Protein AF-A0A356W626-F1 (afdb_monomer)

Sequence (77 aa):
MSDLLKSYRFREEREADWRKLDLILTRAENSGVKALTDDEMTALPRLYRQAVSSLSVARSISLDQNVTAYLESLCTR

Mean predicted aligned error: 3.88 Å

Foldseek 3Di:
DVLQVVLVVLCVVQVVLLVLLVVLVVCCVVPNNVSDDPVSVVCNVVSLVSLVVSLVVCVVSVRDPVSNVSSVVSNVD

pLDDT: mean 91.33, std 7.8, range [55.06, 97.56]

Organism: NCBI:txid1280948

Secondary structure (DSSP, 8-state):
-HHHHHHHHHHHHHHHHHHHHHHHHHHHHHH-GGGS-HHHHHHHHHHHHHHHHHHHHHHHTT--HHHHHHHHHHHH-

Radius of gyration: 13.47 Å; Cα contacts (8 Å, |Δi|>4): 46; chains: 1; bounding box: 31×20×38 Å

Nearest PDB structures (foldseek):
  8xyv-assembly1_A  TM=3.112E-01  e=2.146E+00  synthetic construct
  6x8n-assembly2_B  TM=3.170E-01  e=3.347E+00  synthetic construct

Structure (mmCIF, N/CA/C/O backbone):
data_AF-A0A356W626-F1
#
_entry.id   AF-A0A356W626-F1
#
loop_
_atom_site.group_PDB
_atom_site.id
_atom_site.type_symbol
_atom_site.label_atom_id
_atom_site.label_alt_id
_atom_site.label_comp_id
_atom_site.label_asym_id
_atom_site.label_entity_id
_atom_site.label_seq_id
_atom_site.pdbx_PDB_ins_code
_atom_site.Cartn_x
_atom_site.Cartn_y
_atom_site.Cartn_z
_atom_site.occupancy
_atom_site.B_iso_or_equiv
_atom_site.auth_seq_id
_atom_site.auth_comp_id
_atom_site.auth_asym_id
_atom_site.auth_atom_id
_atom_site.pdbx_PDB_model_num
ATOM 1 N N . MET A 1 1 ? 18.867 1.325 -20.052 1.00 55.06 1 MET A N 1
ATOM 2 C CA . MET A 1 1 ? 18.687 2.668 -19.439 1.00 55.06 1 MET A CA 1
ATOM 3 C C . MET A 1 1 ? 17.235 3.149 -19.411 1.00 55.06 1 MET A C 1
ATOM 5 O O . MET A 1 1 ? 16.880 3.790 -18.435 1.00 55.06 1 MET A O 1
ATOM 9 N N . SER A 1 2 ? 16.387 2.855 -20.411 1.00 65.81 2 SER A N 1
ATOM 10 C CA . SER A 1 2 ? 14.984 3.329 -20.437 1.00 65.81 2 SER A CA 1
ATOM 11 C C . SER A 1 2 ? 14.134 2.825 -19.258 1.00 65.81 2 SER A C 1
ATOM 13 O O . SER A 1 2 ? 13.374 3.599 -18.682 1.00 65.81 2 SER A O 1
ATOM 15 N N . ASP A 1 3 ? 14.304 1.568 -18.839 1.00 70.38 3 ASP A N 1
ATOM 16 C CA . ASP A 1 3 ? 13.430 0.972 -17.815 1.00 70.38 3 ASP A CA 1
ATOM 17 C C . ASP A 1 3 ? 13.737 1.439 -16.388 1.00 70.38 3 ASP A C 1
ATOM 19 O O . ASP A 1 3 ? 12.819 1.572 -15.587 1.00 70.38 3 ASP A O 1
ATOM 23 N N . LEU A 1 4 ? 14.986 1.820 -16.092 1.00 74.06 4 LEU A N 1
ATOM 24 C CA . LEU A 1 4 ? 15.344 2.448 -14.81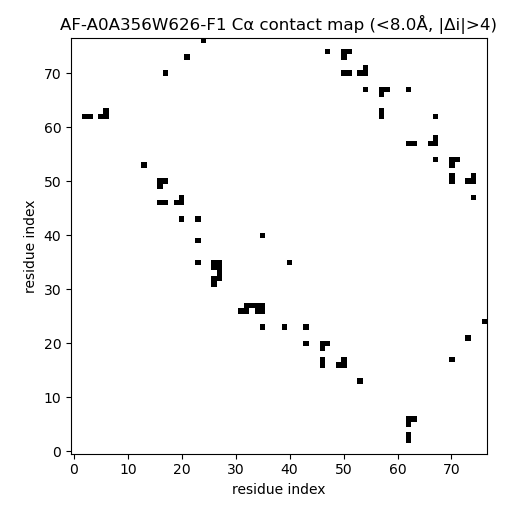2 1.00 74.06 4 LEU A CA 1
ATOM 25 C C . LEU A 1 4 ? 14.652 3.805 -14.635 1.00 74.06 4 LEU A C 1
ATOM 27 O O . LEU A 1 4 ? 14.158 4.110 -13.554 1.00 74.06 4 LEU A O 1
ATOM 31 N N . LEU A 1 5 ? 14.569 4.605 -15.703 1.00 80.75 5 LEU A N 1
ATOM 32 C CA . LEU A 1 5 ? 13.900 5.905 -15.663 1.00 80.75 5 LEU A CA 1
ATOM 33 C C . LEU A 1 5 ? 12.377 5.753 -15.527 1.00 80.75 5 LEU A C 1
A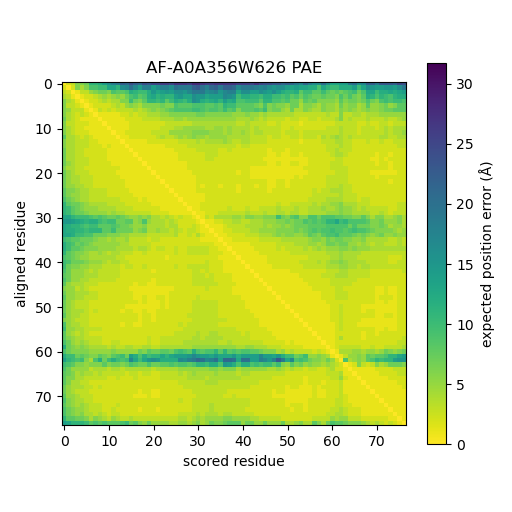TOM 35 O O . LEU A 1 5 ? 11.761 6.482 -14.752 1.00 80.75 5 LEU A O 1
ATOM 39 N N . LYS A 1 6 ? 11.776 4.780 -16.230 1.00 78.69 6 LYS A N 1
ATOM 40 C CA . LYS A 1 6 ? 10.354 4.430 -16.059 1.00 78.69 6 LYS A CA 1
ATOM 41 C C . LYS A 1 6 ? 10.071 3.938 -14.641 1.00 78.69 6 LYS A C 1
ATOM 43 O O . LYS A 1 6 ? 9.081 4.351 -14.048 1.00 78.69 6 LYS A O 1
ATOM 48 N N . SER A 1 7 ? 10.955 3.099 -14.097 1.00 81.44 7 SER A N 1
ATOM 49 C CA . SER A 1 7 ? 10.845 2.557 -12.743 1.00 81.44 7 SER A CA 1
ATOM 50 C C . SER A 1 7 ? 10.901 3.653 -11.681 1.00 81.44 7 SER A C 1
ATOM 52 O O . SER A 1 7 ? 10.036 3.731 -10.807 1.00 81.44 7 SER A O 1
ATOM 54 N N . TYR A 1 8 ? 11.864 4.567 -11.819 1.00 86.75 8 TYR A N 1
ATOM 55 C CA . TYR A 1 8 ? 12.011 5.714 -10.933 1.00 86.75 8 TYR A CA 1
ATOM 56 C C . TYR A 1 8 ? 10.772 6.615 -10.946 1.00 86.75 8 TYR A C 1
ATOM 58 O O . TYR A 1 8 ? 10.212 6.874 -9.886 1.00 86.75 8 TYR A O 1
ATOM 66 N N . ARG A 1 9 ? 10.293 7.031 -12.128 1.00 88.94 9 ARG A N 1
ATOM 67 C CA . ARG A 1 9 ? 9.090 7.876 -12.248 1.00 88.94 9 ARG A CA 1
ATOM 68 C C . ARG A 1 9 ? 7.841 7.190 -11.707 1.00 88.94 9 ARG A C 1
ATOM 70 O O . ARG A 1 9 ? 7.064 7.799 -10.980 1.00 88.94 9 ARG A O 1
ATOM 77 N N . PHE A 1 10 ? 7.678 5.903 -12.010 1.00 90.19 10 PHE A N 1
ATOM 78 C CA . PHE A 1 10 ? 6.561 5.115 -11.505 1.00 90.19 10 PHE A CA 1
ATOM 79 C C . PHE A 1 10 ? 6.515 5.103 -9.973 1.00 90.19 10 PHE A C 1
ATOM 81 O O . PHE A 1 10 ? 5.440 5.283 -9.395 1.00 90.19 10 PHE A O 1
ATOM 88 N N . ARG A 1 11 ? 7.678 4.909 -9.335 1.00 90.94 11 ARG A N 1
ATOM 89 C CA . ARG A 1 11 ? 7.832 4.954 -7.879 1.00 90.94 11 ARG A CA 1
ATOM 90 C C . ARG A 1 11 ? 7.595 6.365 -7.343 1.00 90.94 11 ARG A C 1
ATOM 92 O O . ARG A 1 11 ? 6.789 6.513 -6.436 1.00 90.94 11 ARG A O 1
ATOM 99 N N . GLU A 1 12 ? 8.242 7.378 -7.910 1.00 92.62 12 GLU A N 1
ATOM 100 C CA . GLU A 1 12 ? 8.150 8.780 -7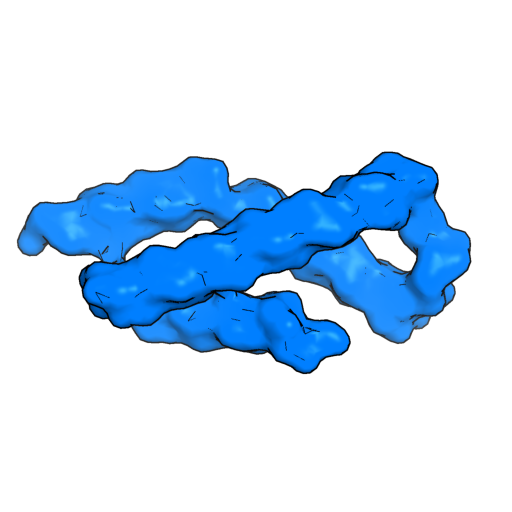.475 1.0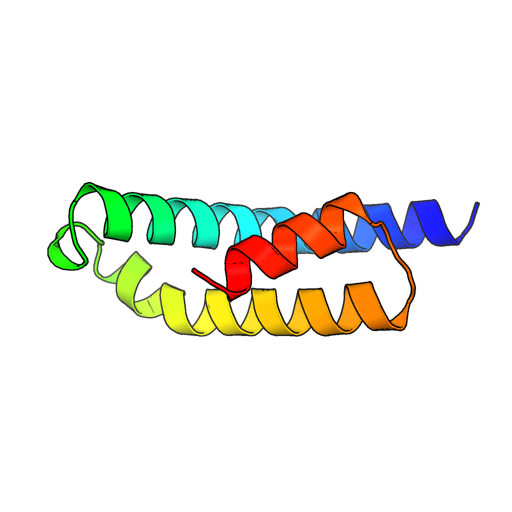0 92.62 12 GLU A CA 1
ATOM 101 C C . GLU A 1 12 ? 6.692 9.259 -7.372 1.00 92.62 12 GLU A C 1
ATOM 103 O O . GLU A 1 12 ? 6.300 9.860 -6.376 1.00 92.62 12 GLU A O 1
ATOM 108 N N . GLU A 1 13 ? 5.861 8.913 -8.356 1.00 92.94 13 GLU A N 1
ATOM 109 C CA . GLU A 1 13 ? 4.450 9.313 -8.404 1.00 92.94 13 GLU A CA 1
ATOM 110 C C . GLU A 1 13 ? 3.552 8.603 -7.376 1.00 92.94 13 GLU A C 1
ATOM 112 O O . GLU A 1 13 ? 2.455 9.081 -7.091 1.00 92.94 13 GLU A O 1
ATOM 117 N N . ARG A 1 14 ? 3.954 7.432 -6.865 1.00 94.88 14 ARG A N 1
ATOM 118 C CA . ARG A 1 14 ? 3.051 6.514 -6.138 1.00 94.88 14 ARG A CA 1
ATOM 119 C C . ARG A 1 14 ? 3.533 6.136 -4.745 1.00 94.88 14 ARG A C 1
ATOM 121 O O . ARG A 1 14 ? 2.730 5.726 -3.911 1.00 94.88 14 ARG A O 1
ATOM 128 N N . GLU A 1 15 ? 4.821 6.302 -4.466 1.00 94.94 15 GLU A N 1
ATOM 129 C CA . GLU A 1 15 ? 5.441 5.902 -3.205 1.00 94.94 15 GLU A CA 1
ATOM 130 C C . GLU A 1 15 ? 4.834 6.623 -1.999 1.00 94.94 15 GLU A C 1
ATOM 132 O O . GLU A 1 15 ? 4.690 6.019 -0.938 1.00 94.94 15 GLU A O 1
ATOM 137 N N . ALA A 1 16 ? 4.411 7.878 -2.160 1.00 96.56 16 ALA A N 1
ATOM 138 C CA . ALA A 1 16 ? 3.733 8.616 -1.098 1.00 96.56 16 ALA A CA 1
ATOM 139 C C . ALA A 1 16 ? 2.406 7.951 -0.682 1.00 96.56 16 ALA A C 1
ATOM 141 O O . ALA A 1 16 ? 2.151 7.780 0.512 1.00 96.56 16 ALA A O 1
ATOM 142 N N . ASP A 1 17 ? 1.593 7.521 -1.653 1.00 96.69 17 ASP A N 1
ATOM 143 C CA . ASP A 1 17 ? 0.330 6.822 -1.393 1.00 96.69 17 ASP A CA 1
ATOM 144 C C . ASP A 1 17 ? 0.585 5.436 -0.774 1.00 96.69 17 ASP A C 1
ATOM 146 O O . ASP A 1 17 ? -0.108 5.046 0.168 1.00 96.69 17 ASP A O 1
ATOM 150 N N . TRP A 1 18 ? 1.614 4.711 -1.232 1.00 97.31 18 TRP A N 1
ATOM 151 C CA . TRP A 1 18 ? 1.981 3.411 -0.654 1.00 97.31 18 TRP A CA 1
ATOM 152 C C . TRP A 1 18 ? 2.422 3.532 0.803 1.00 97.31 18 TRP A C 1
ATOM 154 O O . TRP A 1 18 ? 1.917 2.809 1.656 1.00 97.31 18 TRP A O 1
ATOM 164 N N . ARG A 1 19 ? 3.300 4.494 1.112 1.00 96.81 19 ARG A N 1
ATOM 165 C CA . ARG A 1 19 ? 3.745 4.754 2.489 1.00 96.81 19 ARG A CA 1
ATOM 166 C C . ARG A 1 19 ? 2.593 5.188 3.387 1.00 96.81 19 ARG A C 1
ATOM 168 O O . ARG A 1 19 ? 2.557 4.818 4.558 1.00 96.81 19 ARG A O 1
ATOM 175 N N . LYS A 1 20 ? 1.639 5.958 2.853 1.00 96.94 20 LYS A N 1
ATOM 176 C CA . LYS A 1 20 ? 0.435 6.338 3.597 1.00 96.94 20 LYS A CA 1
ATOM 177 C C . LYS A 1 20 ? -0.417 5.114 3.930 1.00 96.94 20 LYS A C 1
ATOM 179 O O . LYS A 1 20 ? -0.849 4.989 5.070 1.00 96.94 20 LYS A O 1
ATOM 184 N N . LEU A 1 21 ? -0.630 4.210 2.973 1.00 97.56 21 LEU A N 1
ATOM 185 C CA . LEU A 1 21 ? -1.337 2.951 3.223 1.00 97.56 21 LEU A CA 1
ATOM 186 C C . LEU A 1 21 ? -0.626 2.113 4.291 1.00 97.56 21 LEU A C 1
ATOM 188 O O . LEU A 1 21 ? -1.263 1.663 5.236 1.00 97.56 21 LEU A O 1
ATOM 192 N N . ASP A 1 22 ? 0.689 1.956 4.161 1.00 97.06 22 ASP A N 1
ATOM 193 C CA . ASP A 1 22 ? 1.528 1.181 5.077 1.00 97.06 22 ASP A CA 1
ATOM 194 C C . ASP A 1 22 ? 1.435 1.698 6.520 1.00 97.06 22 ASP A C 1
ATOM 196 O O . ASP A 1 22 ? 1.241 0.930 7.464 1.00 97.06 22 ASP A O 1
ATOM 200 N N . LEU A 1 23 ? 1.466 3.022 6.697 1.00 96.25 23 LEU A N 1
ATOM 201 C CA . LEU A 1 23 ? 1.302 3.650 8.005 1.00 96.25 23 LEU A CA 1
ATOM 202 C C . LEU A 1 23 ? -0.080 3.372 8.612 1.00 96.25 23 LEU A C 1
ATOM 204 O O . LEU A 1 23 ? -0.174 3.063 9.802 1.00 96.25 23 LEU A O 1
ATOM 208 N N . ILE A 1 24 ? -1.141 3.474 7.806 1.00 95.62 24 ILE A N 1
ATOM 209 C CA . ILE A 1 24 ? -2.514 3.220 8.260 1.00 95.62 24 ILE A CA 1
ATOM 210 C C . ILE A 1 24 ? -2.668 1.751 8.671 1.00 95.62 24 ILE A C 1
ATOM 212 O O . ILE A 1 24 ? -3.167 1.480 9.762 1.00 95.62 24 ILE A O 1
ATOM 216 N N . LEU A 1 25 ? -2.193 0.808 7.849 1.00 95.00 25 LEU A N 1
ATOM 217 C CA . LEU A 1 25 ? -2.235 -0.626 8.158 1.00 95.00 25 LEU A CA 1
ATOM 218 C C . LEU A 1 25 ? -1.441 -0.945 9.426 1.00 95.00 25 LEU A C 1
ATOM 220 O O . LEU A 1 25 ? -1.959 -1.588 10.332 1.00 95.00 25 LEU A O 1
ATOM 224 N N . THR A 1 26 ? -0.233 -0.397 9.552 1.00 94.88 26 THR A N 1
ATOM 225 C CA . THR A 1 26 ? 0.614 -0.587 10.737 1.00 94.88 26 THR A CA 1
ATOM 226 C C . THR A 1 26 ? -0.051 -0.051 12.006 1.00 94.88 26 THR A C 1
ATOM 228 O O . THR A 1 26 ? 0.046 -0.659 13.071 1.00 94.88 26 THR A O 1
ATOM 231 N N . ARG A 1 27 ? -0.765 1.079 11.932 1.00 93.94 27 ARG A N 1
ATOM 232 C CA . ARG A 1 27 ? -1.531 1.592 13.077 1.00 93.94 27 ARG A CA 1
ATOM 233 C C . ARG A 1 27 ? -2.729 0.702 13.402 1.00 93.94 27 ARG A C 1
ATOM 235 O O . ARG A 1 27 ? -2.971 0.428 14.577 1.00 93.94 27 ARG A O 1
ATOM 242 N N . ALA A 1 28 ? -3.452 0.244 12.383 1.00 93.56 28 ALA A N 1
ATOM 243 C CA . ALA A 1 28 ? -4.596 -0.644 12.554 1.00 93.56 28 ALA A CA 1
ATOM 244 C C . ALA A 1 28 ? -4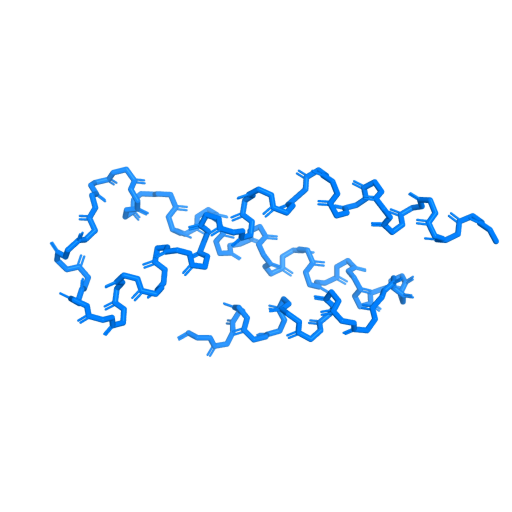.193 -1.992 13.176 1.00 93.56 28 ALA A C 1
ATOM 246 O O . ALA A 1 28 ? -4.901 -2.489 14.046 1.00 93.56 28 ALA A O 1
ATOM 247 N N . GLU A 1 29 ? -3.044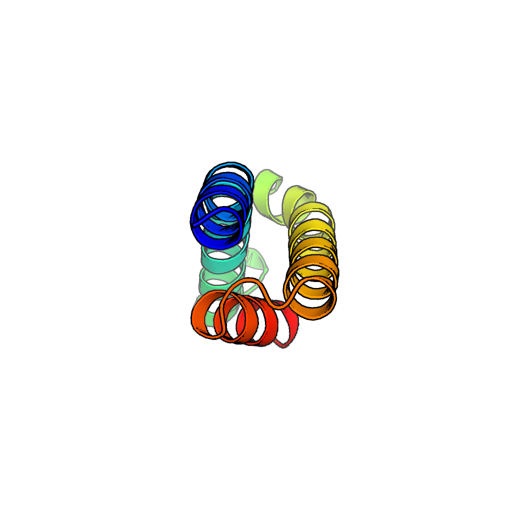 -2.549 12.791 1.00 93.75 29 GLU A N 1
ATOM 248 C CA . GLU A 1 29 ? -2.489 -3.781 13.365 1.00 93.75 29 GLU A CA 1
ATOM 249 C C . GLU A 1 29 ? -2.045 -3.592 14.821 1.00 93.75 29 GLU A C 1
ATOM 251 O O . GLU A 1 29 ? -2.354 -4.420 15.675 1.00 93.75 29 GLU A O 1
ATOM 256 N N . ASN A 1 30 ? -1.356 -2.487 15.125 1.00 94.31 30 ASN A N 1
ATOM 257 C CA . ASN A 1 30 ? -0.798 -2.251 16.460 1.00 94.31 30 ASN A CA 1
ATOM 258 C C . ASN A 1 30 ? -1.833 -1.790 17.495 1.00 94.31 30 ASN A C 1
ATOM 260 O O . ASN A 1 30 ? -1.679 -2.050 18.686 1.00 94.31 30 ASN A O 1
ATOM 264 N N . SER A 1 31 ? -2.847 -1.031 17.079 1.00 93.19 31 SER A N 1
ATOM 265 C CA . SER A 1 31 ? -3.770 -0.344 17.997 1.00 93.19 31 SER A CA 1
ATOM 266 C C . SER A 1 31 ? -5.246 -0.595 17.680 1.00 93.19 31 SER A C 1
ATOM 268 O O . SER A 1 31 ? -6.127 -0.063 18.357 1.00 93.19 31 SER A O 1
ATOM 270 N N . GLY A 1 32 ? -5.531 -1.435 16.683 1.00 90.62 32 GLY A N 1
ATOM 271 C CA . GLY A 1 32 ? -6.878 -1.722 16.211 1.00 90.62 32 GLY A CA 1
ATOM 272 C C . GLY A 1 32 ? -7.436 -0.633 15.292 1.00 90.62 32 GLY A C 1
ATOM 273 O O . GLY A 1 32 ? -7.006 0.519 15.290 1.00 90.62 32 GLY A O 1
ATOM 274 N N . VAL A 1 33 ? -8.481 -0.984 14.539 1.00 88.00 33 VAL A N 1
ATOM 275 C CA . VAL A 1 33 ? -9.144 -0.084 13.572 1.00 88.00 33 VAL A CA 1
ATOM 276 C C . VAL A 1 33 ? -9.711 1.184 14.231 1.00 88.00 33 VAL A C 1
ATOM 278 O O . VAL A 1 33 ? -9.795 2.228 13.596 1.00 88.00 33 VAL A O 1
ATOM 281 N N . LYS A 1 34 ? -10.047 1.125 15.527 1.00 90.38 34 LYS A N 1
ATOM 282 C CA . LYS A 1 34 ? -10.552 2.274 16.301 1.00 90.38 34 LYS A CA 1
ATOM 283 C C . LYS A 1 34 ? -9.510 3.375 16.532 1.00 90.38 34 LYS A C 1
ATOM 285 O O . LYS A 1 34 ? -9.886 4.464 16.946 1.00 90.38 34 LYS A O 1
ATOM 290 N N . ALA A 1 35 ? -8.226 3.092 16.309 1.00 91.12 35 ALA A N 1
ATOM 291 C CA . ALA A 1 35 ? -7.147 4.069 16.433 1.00 91.12 35 ALA A CA 1
ATOM 292 C C . ALA A 1 35 ? -6.918 4.889 15.148 1.00 91.12 35 ALA A C 1
ATOM 294 O O . ALA A 1 35 ? -6.072 5.783 15.143 1.00 91.12 35 ALA A O 1
ATOM 295 N N . LEU A 1 36 ? -7.626 4.571 14.059 1.00 93.19 36 LEU A N 1
ATOM 296 C CA . LEU A 1 36 ? -7.556 5.320 12.806 1.00 93.19 36 LEU A CA 1
ATOM 297 C C . LEU A 1 36 ? -8.413 6.582 12.881 1.00 93.19 36 LEU A C 1
ATOM 299 O O . LEU A 1 36 ? -9.487 6.574 13.480 1.00 93.19 36 LEU A O 1
ATOM 303 N N . THR A 1 37 ? -7.958 7.651 12.233 1.00 94.50 37 THR A N 1
ATOM 304 C CA . THR A 1 37 ? -8.791 8.846 12.052 1.00 94.50 37 THR A CA 1
ATOM 305 C C . THR A 1 37 ? -9.875 8.601 10.999 1.00 94.50 37 THR A C 1
ATOM 307 O O . THR A 1 37 ? -9.738 7.716 10.149 1.00 94.50 37 THR A O 1
ATOM 310 N N . ASP A 1 38 ? -10.933 9.415 10.998 1.00 94.31 38 ASP A N 1
ATOM 311 C CA . ASP A 1 38 ? -11.991 9.343 9.977 1.00 94.31 38 ASP A CA 1
ATOM 312 C C . ASP A 1 38 ? -11.426 9.494 8.550 1.00 94.31 38 ASP A C 1
ATOM 314 O O . ASP A 1 38 ? -11.829 8.777 7.625 1.00 94.31 38 ASP A O 1
ATOM 318 N N . ASP A 1 39 ? -10.429 10.369 8.381 1.00 94.81 39 ASP A N 1
ATOM 319 C CA . ASP A 1 39 ? -9.721 10.570 7.113 1.00 94.81 39 ASP A CA 1
ATOM 320 C C . ASP A 1 39 ? -8.958 9.317 6.675 1.00 94.81 39 ASP A C 1
ATOM 322 O O . ASP A 1 39 ? -8.966 8.954 5.498 1.00 94.81 39 ASP A O 1
ATOM 326 N N . GLU A 1 40 ? -8.288 8.638 7.607 1.00 94.81 40 GLU A N 1
ATOM 327 C CA . GLU A 1 40 ? -7.558 7.400 7.330 1.00 94.81 40 GLU A CA 1
ATOM 328 C C . GLU A 1 40 ? -8.515 6.267 6.974 1.00 94.81 40 GLU A C 1
ATOM 330 O O . GLU A 1 40 ? -8.288 5.554 5.995 1.00 94.81 40 GLU A O 1
ATOM 335 N N . MET A 1 41 ? -9.617 6.150 7.714 1.00 94.06 41 MET A N 1
ATOM 336 C CA . MET A 1 41 ? -10.641 5.138 7.481 1.00 94.06 41 MET A CA 1
ATOM 337 C C . MET A 1 41 ? -11.304 5.314 6.110 1.00 94.06 41 MET A C 1
ATOM 339 O O . MET A 1 41 ? -11.503 4.342 5.380 1.00 94.06 41 MET A O 1
ATOM 343 N N . THR A 1 42 ? -11.561 6.560 5.712 1.00 95.25 42 THR A N 1
ATOM 344 C CA . THR A 1 42 ? -12.129 6.891 4.398 1.00 95.25 42 THR A CA 1
ATOM 345 C C . THR A 1 42 ? -11.103 6.736 3.270 1.00 95.25 42 THR A C 1
ATOM 347 O O . THR A 1 42 ? -11.445 6.324 2.158 1.00 95.25 42 THR A O 1
ATOM 350 N N . ALA A 1 43 ? -9.826 7.032 3.531 1.00 95.62 43 ALA A N 1
ATOM 351 C CA . ALA A 1 43 ? -8.761 6.905 2.540 1.00 95.62 43 ALA A CA 1
ATOM 352 C C . ALA A 1 43 ? -8.358 5.448 2.272 1.00 95.62 43 ALA A C 1
ATOM 354 O O . ALA A 1 43 ? -7.949 5.138 1.149 1.00 95.62 43 ALA A O 1
ATOM 355 N N . LEU A 1 44 ? -8.478 4.560 3.263 1.00 94.56 44 LEU A N 1
ATOM 356 C CA . LEU A 1 44 ? -7.967 3.190 3.212 1.00 94.56 44 LEU A CA 1
ATOM 357 C C . LEU A 1 44 ? -8.461 2.390 1.988 1.00 94.56 44 LEU A C 1
ATOM 359 O O . LEU A 1 44 ? -7.610 1.890 1.249 1.00 94.56 44 LEU A O 1
ATOM 363 N N . PRO A 1 45 ? -9.768 2.338 1.648 1.00 95.44 45 PRO A N 1
ATOM 364 C CA . PRO A 1 45 ? -10.227 1.621 0.456 1.00 95.44 45 PRO A CA 1
ATOM 365 C C . PRO A 1 45 ? -9.647 2.171 -0.855 1.00 95.44 45 PRO A C 1
ATOM 367 O O . PRO A 1 45 ? -9.395 1.414 -1.795 1.00 95.44 45 PRO A O 1
ATOM 370 N N . ARG A 1 46 ? -9.452 3.494 -0.946 1.00 96.81 46 ARG A N 1
ATOM 371 C CA . ARG A 1 46 ? -8.874 4.145 -2.132 1.00 96.81 46 ARG A CA 1
ATOM 372 C C . ARG A 1 46 ? -7.394 3.794 -2.263 1.00 96.81 46 ARG A C 1
ATOM 374 O O . ARG A 1 46 ? -6.977 3.355 -3.332 1.00 96.81 46 ARG A O 1
ATOM 381 N N . LEU A 1 47 ? -6.643 3.955 -1.176 1.00 97.25 47 LEU A N 1
ATOM 382 C CA . LEU A 1 47 ? -5.209 3.678 -1.114 1.00 97.25 47 LEU A CA 1
ATOM 383 C C . LEU A 1 47 ? -4.911 2.201 -1.400 1.00 97.25 47 LEU A C 1
ATOM 385 O O . LEU A 1 47 ? -4.013 1.898 -2.182 1.00 97.25 47 LEU A O 1
ATOM 389 N N . TYR A 1 48 ? -5.716 1.285 -0.856 1.00 97.06 48 TYR A N 1
ATOM 390 C CA . TYR A 1 48 ? -5.577 -0.148 -1.116 1.00 97.06 48 TYR A CA 1
ATOM 391 C C . TYR A 1 48 ? -5.755 -0.485 -2.604 1.00 97.06 48 TYR A C 1
ATOM 393 O O . TYR A 1 48 ? -4.902 -1.137 -3.204 1.00 97.06 48 TYR A O 1
ATOM 401 N N . ARG A 1 49 ? -6.807 0.033 -3.259 1.00 96.94 49 ARG A N 1
ATOM 402 C CA . ARG A 1 49 ? -6.997 -0.164 -4.710 1.00 96.94 49 ARG A CA 1
ATOM 403 C C . ARG A 1 49 ? -5.858 0.431 -5.540 1.00 96.94 49 ARG A C 1
ATOM 405 O O . ARG A 1 49 ? -5.478 -0.161 -6.549 1.00 96.94 49 ARG A O 1
ATOM 412 N N . GLN A 1 50 ? -5.305 1.573 -5.127 1.00 97.12 50 GLN A N 1
ATOM 413 C CA . GLN A 1 50 ? -4.129 2.153 -5.782 1.00 97.12 50 GLN A CA 1
ATOM 414 C C . GLN A 1 50 ? -2.905 1.236 -5.648 1.00 97.12 50 GLN A C 1
ATOM 416 O O . GLN A 1 50 ? -2.228 1.009 -6.646 1.00 97.12 50 GLN A O 1
ATOM 421 N N . ALA A 1 51 ? -2.649 0.656 -4.471 1.00 97.19 51 ALA A N 1
ATOM 422 C CA . ALA A 1 51 ? -1.553 -0.294 -4.270 1.00 97.19 51 ALA A CA 1
ATOM 423 C C . ALA A 1 51 ? -1.711 -1.560 -5.134 1.00 97.19 51 ALA A C 1
ATOM 425 O O . ALA A 1 51 ? -0.764 -1.954 -5.815 1.00 97.19 51 ALA A O 1
ATOM 426 N N . VAL A 1 52 ? -2.920 -2.130 -5.208 1.00 97.19 52 VAL A N 1
ATOM 427 C CA . VAL A 1 52 ? -3.221 -3.282 -6.081 1.00 97.19 52 VAL A CA 1
ATOM 428 C C . VAL A 1 52 ? -3.007 -2.934 -7.558 1.00 97.19 52 VAL A C 1
ATOM 430 O O . VAL A 1 52 ? -2.393 -3.702 -8.302 1.00 97.19 52 VAL A O 1
ATOM 433 N N . SER A 1 53 ? -3.457 -1.753 -7.994 1.00 96.31 53 SER A N 1
ATOM 434 C CA . SER A 1 53 ? -3.210 -1.272 -9.357 1.00 96.31 53 SER A CA 1
ATOM 435 C C . SER A 1 53 ? -1.715 -1.108 -9.632 1.00 96.31 53 SER A C 1
ATOM 437 O O . SER A 1 53 ? -1.248 -1.494 -10.705 1.00 96.31 53 SER A O 1
ATOM 439 N N . SER A 1 54 ?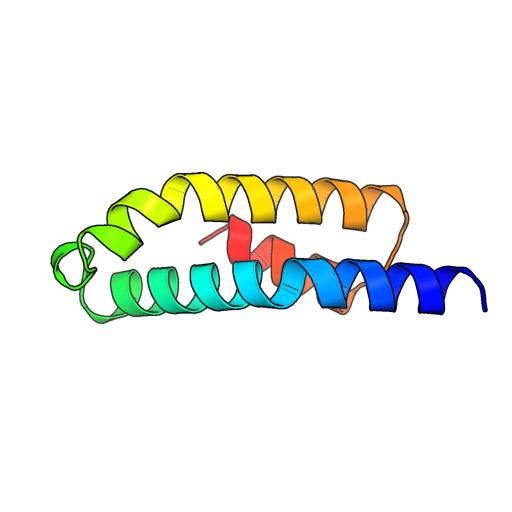 -0.955 -0.569 -8.676 1.00 95.31 54 SER A N 1
ATOM 440 C CA . SER A 1 54 ? 0.497 -0.446 -8.786 1.00 95.31 54 SER A CA 1
ATOM 441 C C . SER A 1 54 ? 1.176 -1.803 -8.905 1.00 95.31 54 SER A C 1
ATOM 443 O O . SER A 1 54 ? 2.060 -1.963 -9.744 1.00 95.31 54 SER A O 1
ATOM 445 N N . LEU A 1 55 ? 0.747 -2.789 -8.114 1.00 95.81 55 LEU A N 1
ATOM 446 C CA . LEU A 1 55 ? 1.287 -4.143 -8.158 1.00 95.81 55 LEU A CA 1
ATOM 447 C C . LEU A 1 55 ? 1.057 -4.792 -9.528 1.00 95.81 55 LEU A C 1
ATOM 449 O O . LEU A 1 55 ? 1.973 -5.384 -10.099 1.00 95.81 55 LEU A O 1
ATOM 453 N N . SER A 1 56 ? -0.148 -4.638 -10.085 1.00 94.81 56 SER A N 1
ATOM 454 C CA . SER A 1 56 ? -0.468 -5.135 -11.425 1.00 94.81 56 SER A CA 1
ATOM 455 C C . SER A 1 56 ? 0.450 -4.529 -12.489 1.00 94.81 56 SER A C 1
ATOM 457 O O . SER A 1 56 ? 0.968 -5.253 -13.340 1.00 94.81 56 SER A O 1
ATOM 459 N N . VAL A 1 57 ? 0.686 -3.212 -12.435 1.00 92.25 57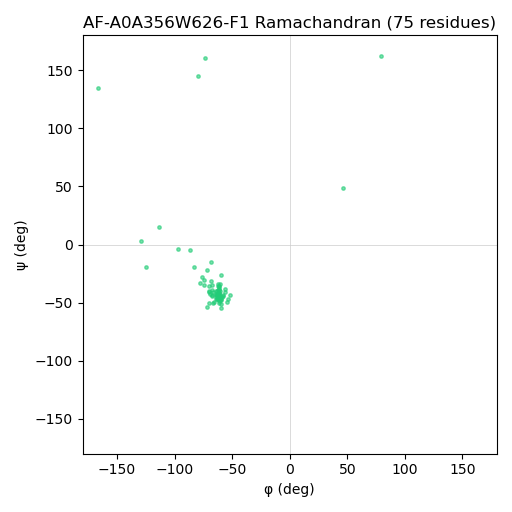 VAL A N 1
ATOM 460 C CA . VAL A 1 57 ? 1.587 -2.537 -13.380 1.00 92.25 57 VAL A CA 1
ATOM 461 C C . VAL A 1 57 ? 3.022 -3.018 -13.185 1.00 92.25 57 VAL A C 1
ATOM 463 O O . VAL A 1 57 ? 3.640 -3.441 -14.159 1.00 92.25 57 VAL A O 1
ATOM 466 N N . ALA A 1 58 ? 3.529 -3.035 -11.949 1.00 91.88 58 ALA A N 1
ATOM 467 C CA . ALA A 1 58 ? 4.899 -3.448 -11.639 1.00 91.88 58 ALA A CA 1
ATOM 468 C C . ALA A 1 58 ? 5.215 -4.864 -12.153 1.00 91.88 58 ALA A C 1
ATOM 470 O O . ALA A 1 58 ? 6.274 -5.074 -12.750 1.00 91.88 58 ALA A O 1
ATOM 471 N N . ARG A 1 59 ? 4.263 -5.800 -12.011 1.00 91.31 59 ARG A N 1
ATOM 472 C CA . ARG A 1 59 ? 4.354 -7.162 -12.563 1.00 91.31 59 ARG A CA 1
ATOM 473 C C . ARG A 1 59 ? 4.335 -7.180 -14.094 1.00 91.31 59 ARG A C 1
ATOM 475 O O . ARG A 1 59 ? 5.100 -7.926 -14.695 1.00 91.31 59 ARG A O 1
ATOM 482 N N . SER A 1 60 ? 3.494 -6.357 -14.726 1.00 90.38 60 SER A N 1
ATOM 483 C CA . SER A 1 60 ? 3.323 -6.352 -16.188 1.00 90.38 60 SER A CA 1
ATOM 484 C C . SER A 1 60 ? 4.537 -5.839 -16.970 1.00 90.38 60 SER A C 1
ATOM 486 O O . SER A 1 60 ? 4.776 -6.305 -18.080 1.00 90.38 60 SER A O 1
ATOM 488 N N . ILE A 1 61 ? 5.307 -4.901 -16.406 1.00 83.75 61 ILE A N 1
ATOM 489 C CA . ILE A 1 61 ? 6.454 -4.272 -17.087 1.00 83.75 61 ILE A CA 1
ATOM 490 C C . ILE A 1 61 ? 7.807 -4.621 -16.454 1.00 83.75 61 ILE A C 1
ATOM 492 O O . ILE A 1 61 ? 8.796 -3.953 -16.742 1.00 83.75 61 ILE A O 1
ATOM 496 N N . SER A 1 62 ? 7.847 -5.652 -15.598 1.00 77.00 62 SER A N 1
ATOM 497 C CA . SER A 1 62 ? 9.064 -6.177 -14.950 1.00 77.00 62 SER A CA 1
ATOM 498 C C . SER A 1 62 ? 9.956 -5.077 -14.357 1.00 77.00 62 SER A C 1
ATOM 500 O O . SER A 1 62 ? 11.155 -5.012 -14.612 1.00 77.00 62 SER A O 1
ATOM 502 N N . LEU A 1 63 ? 9.332 -4.178 -13.596 1.00 73.19 63 LEU A N 1
ATOM 503 C CA . LEU A 1 63 ? 9.881 -2.863 -13.266 1.00 73.19 63 LEU A CA 1
ATOM 504 C C . LEU A 1 63 ? 11.055 -2.923 -12.271 1.00 73.19 63 LEU A C 1
ATOM 506 O O . LEU A 1 63 ? 12.119 -2.363 -12.527 1.00 73.19 63 LEU A O 1
ATOM 510 N N . ASP A 1 64 ? 10.836 -3.579 -11.128 1.00 84.06 64 ASP A N 1
ATOM 511 C CA . ASP A 1 64 ? 11.814 -3.788 -10.053 1.00 84.06 64 ASP A CA 1
ATOM 512 C C . ASP A 1 64 ? 11.298 -4.868 -9.077 1.00 84.06 64 ASP A C 1
ATOM 514 O O . ASP A 1 64 ? 10.126 -4.857 -8.676 1.00 84.06 64 ASP A O 1
ATOM 518 N N . GLN A 1 65 ? 12.161 -5.812 -8.691 1.00 87.75 65 GLN A N 1
ATOM 519 C CA . GLN A 1 65 ? 11.782 -6.928 -7.816 1.00 87.75 65 GLN A CA 1
ATOM 520 C C . GLN A 1 65 ? 11.496 -6.480 -6.374 1.00 87.75 65 GLN A C 1
ATOM 522 O O . GLN A 1 65 ? 10.570 -6.999 -5.754 1.00 87.75 65 GLN A O 1
ATOM 527 N N . ASN A 1 66 ? 12.222 -5.485 -5.858 1.00 90.56 66 ASN A N 1
ATOM 528 C CA . ASN A 1 66 ? 12.005 -4.942 -4.517 1.00 90.56 66 ASN A CA 1
ATOM 529 C C . ASN A 1 66 ? 10.686 -4.164 -4.441 1.00 90.56 66 ASN A C 1
ATOM 531 O O . ASN A 1 66 ? 9.955 -4.299 -3.464 1.00 90.56 66 ASN A O 1
ATOM 535 N N . VAL A 1 67 ? 10.351 -3.373 -5.472 1.00 90.88 67 VAL A N 1
ATOM 536 C CA . VAL A 1 67 ? 9.040 -2.697 -5.573 1.00 90.88 67 VAL A CA 1
ATOM 537 C C . VAL A 1 67 ? 7.919 -3.725 -5.592 1.00 90.88 67 VAL A C 1
ATOM 539 O O . VAL A 1 67 ? 6.933 -3.573 -4.878 1.00 90.88 67 VAL A O 1
ATOM 542 N N . THR A 1 68 ? 8.075 -4.767 -6.409 1.00 93.44 68 THR A N 1
ATOM 543 C CA . THR A 1 68 ? 7.058 -5.811 -6.552 1.00 93.44 68 THR A CA 1
ATOM 544 C C . THR A 1 68 ? 6.835 -6.523 -5.221 1.00 93.44 68 THR A C 1
ATOM 546 O O . THR A 1 68 ? 5.704 -6.556 -4.751 1.00 93.44 68 THR A O 1
ATOM 549 N N . ALA A 1 69 ? 7.900 -6.984 -4.560 1.00 94.31 69 ALA A N 1
ATOM 550 C CA . ALA A 1 69 ? 7.807 -7.646 -3.258 1.00 94.31 69 ALA A CA 1
ATOM 551 C C . ALA A 1 69 ? 7.209 -6.736 -2.168 1.00 94.31 69 ALA A C 1
ATOM 553 O O . ALA A 1 69 ? 6.389 -7.181 -1.364 1.00 94.31 69 ALA A O 1
ATOM 554 N N . TYR A 1 70 ? 7.574 -5.448 -2.156 1.00 94.62 70 TYR A N 1
ATOM 555 C CA . TYR A 1 70 ? 6.993 -4.470 -1.234 1.00 94.62 70 TYR A CA 1
ATOM 556 C C . TYR A 1 70 ? 5.480 -4.318 -1.444 1.00 94.62 70 TYR A C 1
ATOM 558 O O . TYR A 1 70 ? 4.712 -4.393 -0.487 1.00 94.62 70 TYR A O 1
ATOM 566 N N . LEU A 1 71 ? 5.044 -4.149 -2.694 1.00 95.94 71 LEU A N 1
ATOM 567 C CA . LEU A 1 71 ? 3.629 -4.001 -3.031 1.00 95.94 71 LEU A CA 1
ATOM 568 C C . LEU A 1 71 ? 2.825 -5.280 -2.788 1.00 95.94 71 LEU A C 1
ATOM 570 O O . LEU A 1 71 ? 1.670 -5.192 -2.382 1.00 95.94 71 LEU A O 1
ATOM 574 N N . GLU A 1 72 ? 3.418 -6.453 -3.012 1.00 95.94 72 GLU A N 1
ATOM 575 C CA . GLU A 1 72 ? 2.807 -7.740 -2.668 1.00 95.94 72 GLU A CA 1
ATOM 576 C C . GLU A 1 72 ? 2.526 -7.822 -1.174 1.00 95.94 72 GLU A C 1
ATOM 578 O O . GLU A 1 72 ? 1.370 -7.995 -0.798 1.00 95.94 72 GLU A O 1
ATOM 583 N N . SER A 1 73 ? 3.552 -7.600 -0.347 1.00 95.88 73 SER A N 1
ATOM 584 C CA . SER A 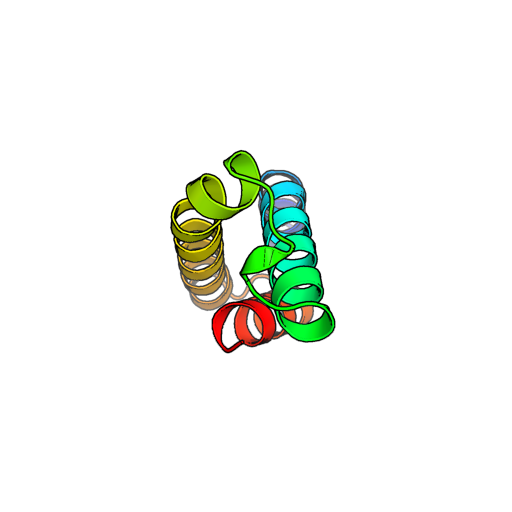1 73 ? 3.421 -7.580 1.113 1.00 95.88 73 SER A CA 1
ATOM 585 C C . SER A 1 73 ? 2.337 -6.601 1.563 1.00 95.88 73 SER A C 1
ATOM 587 O O . SER A 1 73 ? 1.450 -6.959 2.336 1.00 95.88 73 SER A O 1
ATOM 589 N N . LEU A 1 74 ? 2.345 -5.386 1.005 1.00 95.56 74 LEU A N 1
ATOM 590 C CA . LEU A 1 74 ? 1.372 -4.350 1.332 1.00 95.56 74 LEU A CA 1
ATOM 591 C C . LEU A 1 74 ? -0.074 -4.736 0.976 1.00 95.56 74 LEU A C 1
ATOM 593 O O . LEU A 1 74 ? -0.995 -4.344 1.684 1.00 95.56 74 LEU A O 1
ATOM 597 N N . CYS A 1 75 ? -0.290 -5.490 -0.107 1.00 95.19 75 CYS A N 1
ATOM 598 C CA . CYS A 1 75 ? -1.628 -5.908 -0.539 1.00 95.19 75 CYS A CA 1
ATOM 599 C C . CYS A 1 75 ? -2.159 -7.151 0.194 1.00 95.19 75 CYS A C 1
ATOM 601 O O . CYS A 1 75 ? -3.365 -7.398 0.143 1.00 95.19 75 CYS A O 1
ATOM 603 N N . THR A 1 76 ? -1.286 -7.950 0.814 1.00 94.06 76 THR A N 1
ATOM 604 C CA . THR A 1 76 ? -1.648 -9.212 1.490 1.00 94.06 76 THR A CA 1
ATOM 605 C C . THR A 1 76 ? -1.849 -9.096 3.002 1.00 94.06 76 THR A C 1
ATOM 607 O O . THR A 1 76 ? -2.190 -10.098 3.627 1.00 94.06 76 THR A O 1
ATOM 610 N N . ARG A 1 77 ? -1.606 -7.917 3.580 1.00 88.31 77 ARG A N 1
ATOM 611 C CA . ARG A 1 77 ? -1.917 -7.593 4.981 1.00 88.31 77 ARG A CA 1
ATOM 612 C C . ARG A 1 77 ? -3.414 -7.363 5.157 1.00 88.31 77 ARG A C 1
ATOM 614 O O . ARG A 1 77 ? -3.958 -7.871 6.159 1.00 88.31 77 ARG A O 1
#

Solvent-accessible surface area (backbone atoms only — not comparable to full-atom values): 4382 Å² total; per-residue (Å²): 117,70,58,62,56,51,36,50,51,57,42,69,79,41,47,65,54,48,53,50,41,51,52,53,51,53,45,30,72,77,62,34,71,86,67,52,51,74,67,53,62,66,42,44,69,57,39,51,53,50,43,51,52,49,37,55,50,35,64,74,67,72,50,48,70,69,61,38,53,50,37,49,56,67,70,72,110

InterPro domains:
  IPR059457 Domain of unknown function DUF8413 [PF28475] (9-77)